Protein AF-A0A8J0SPL1-F1 (afdb_monomer_lite)

Radius of gyration: 32.94 Å; chains: 1; bounding box: 59×52×114 Å

Secondary structure (DSSP, 8-state):
------SHHHHHHHHHHHHHHHHHHHHHHHHHHHHHHHHHHHHHHHHHHHHHHHHH-S------------------PPPPS-------TT-S----HHHHHHHHHHHHHHHHHHHHHHHHHHHT-PPPSS--HHHHHHHHHHHHHHHHHHHHHHHHHHHHHHHHHHHHHHHHHHHHHHHT-

Structure (mmCIF, N/CA/C/O backbone):
data_AF-A0A8J0SPL1-F1
#
_entry.id   AF-A0A8J0SPL1-F1
#
loop_
_atom_site.group_PDB
_atom_site.id
_atom_site.type_symbol
_atom_site.label_atom_id
_atom_site.label_alt_id
_atom_site.label_comp_id
_atom_site.label_asym_id
_atom_site.label_entity_id
_atom_site.label_seq_id
_atom_site.pdbx_PDB_ins_code
_atom_site.Cartn_x
_atom_site.Cartn_y
_atom_site.Cartn_z
_atom_site.occupancy
_atom_site.B_iso_or_equiv
_atom_site.auth_seq_id
_atom_site.auth_comp_id
_atom_site.auth_asym_id
_atom_site.auth_atom_id
_atom_site.pdbx_PDB_model_num
ATOM 1 N N . MET A 1 1 ? -30.655 -8.736 72.414 1.00 38.50 1 MET A N 1
ATOM 2 C CA . MET A 1 1 ? -31.295 -9.222 71.174 1.00 38.50 1 MET A CA 1
ATOM 3 C C . MET A 1 1 ? -31.006 -8.243 70.052 1.00 38.50 1 MET A C 1
ATOM 5 O O . MET A 1 1 ? -31.153 -7.053 70.273 1.00 38.50 1 MET A O 1
ATOM 9 N N . LYS A 1 2 ? -30.655 -8.800 68.887 1.00 41.34 2 LYS A N 1
ATOM 10 C CA . LYS A 1 2 ? -30.654 -8.216 67.533 1.00 41.34 2 LYS A CA 1
ATOM 11 C C . LYS A 1 2 ? -29.649 -7.089 67.254 1.00 41.34 2 LYS A C 1
ATOM 13 O O . LYS A 1 2 ? -29.923 -5.905 67.381 1.00 41.34 2 LYS A O 1
ATOM 18 N N . SER A 1 3 ? -28.490 -7.555 66.795 1.00 43.12 3 SER A N 1
ATOM 19 C CA . SER A 1 3 ? -27.524 -6.827 65.980 1.00 43.12 3 SER A CA 1
ATOM 20 C C . SER A 1 3 ? -28.200 -6.244 64.731 1.00 43.12 3 SER A C 1
ATOM 22 O O . SER A 1 3 ? -28.782 -6.986 63.938 1.00 43.12 3 SER A O 1
ATOM 24 N N . VAL A 1 4 ? -28.142 -4.921 64.581 1.00 50.31 4 VAL A N 1
ATOM 25 C CA . VAL A 1 4 ? -28.503 -4.189 63.362 1.00 50.31 4 VAL A CA 1
ATOM 26 C C . VAL A 1 4 ? -27.219 -4.068 62.545 1.00 50.31 4 VAL A C 1
ATOM 28 O O . VAL A 1 4 ? -26.473 -3.106 62.692 1.00 50.31 4 VAL A O 1
ATOM 31 N N . ILE A 1 5 ? -26.909 -5.087 61.744 1.00 52.78 5 ILE A N 1
ATOM 32 C CA . ILE A 1 5 ? -25.797 -5.043 60.789 1.00 52.78 5 ILE A CA 1
ATOM 33 C C . ILE A 1 5 ? -26.371 -4.938 59.373 1.00 52.78 5 ILE A C 1
ATOM 35 O O . ILE A 1 5 ? -27.131 -5.795 58.931 1.00 52.78 5 ILE A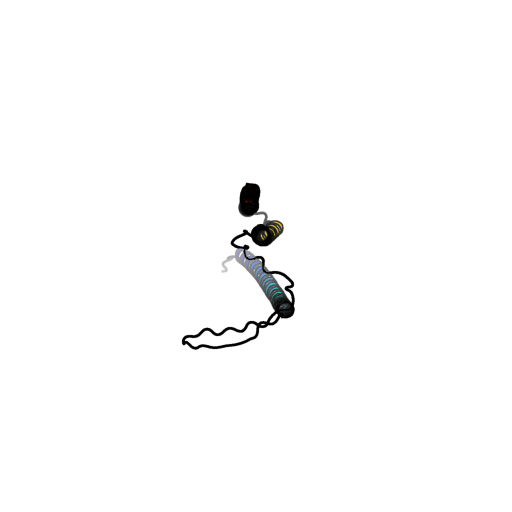 O 1
ATOM 39 N N . SER A 1 6 ? -25.952 -3.872 58.689 1.00 53.31 6 SER A N 1
ATOM 40 C CA . SER A 1 6 ? -25.764 -3.768 57.237 1.00 53.31 6 SER A CA 1
ATOM 41 C C . SER A 1 6 ? -26.957 -3.988 56.306 1.00 53.31 6 SER A C 1
ATOM 43 O O . SER A 1 6 ? -26.916 -4.835 55.416 1.00 53.31 6 SER A O 1
ATOM 45 N N . SER A 1 7 ? -27.972 -3.131 56.392 1.00 54.72 7 SER A N 1
ATOM 46 C CA . SER A 1 7 ? -28.906 -2.953 55.273 1.00 54.72 7 SER A CA 1
ATOM 47 C C . SER A 1 7 ? -28.309 -2.131 54.119 1.00 54.72 7 SER A C 1
ATOM 49 O O . SER A 1 7 ? -28.660 -2.393 52.975 1.00 54.72 7 SER A O 1
ATOM 51 N N . SER A 1 8 ? -27.377 -1.191 54.356 1.00 56.09 8 SER A N 1
ATOM 52 C CA . SER A 1 8 ? -26.855 -0.332 53.271 1.00 56.09 8 SER A CA 1
ATOM 53 C C . SER A 1 8 ? -25.846 -1.036 52.352 1.00 56.09 8 SER A C 1
ATOM 55 O O . SER A 1 8 ? -25.966 -0.934 51.136 1.00 56.09 8 SER A O 1
ATOM 57 N N . SER A 1 9 ? -24.914 -1.836 52.888 1.00 59.50 9 SER A N 1
ATOM 58 C CA . SER A 1 9 ? -23.904 -2.532 52.065 1.00 59.50 9 SER A CA 1
ATOM 59 C C . SER A 1 9 ? -24.492 -3.645 51.186 1.00 59.50 9 SER A C 1
ATOM 61 O O . SER A 1 9 ? -23.924 -3.995 50.152 1.00 59.50 9 SER A O 1
ATOM 63 N N . LEU A 1 10 ? -25.633 -4.216 51.590 1.00 60.03 10 LEU A N 1
ATOM 64 C CA . LEU A 1 10 ? -26.359 -5.226 50.818 1.00 60.03 10 LEU A CA 1
ATOM 65 C C . LEU A 1 10 ? -27.021 -4.609 49.573 1.00 60.03 10 LEU A C 1
ATOM 67 O O . LEU A 1 10 ? -27.044 -5.228 48.511 1.00 60.03 10 LEU A O 1
ATOM 71 N N . VAL A 1 11 ? -27.531 -3.380 49.693 1.00 62.50 11 VAL A N 1
ATOM 72 C CA . VAL A 1 11 ? -28.191 -2.653 48.597 1.00 62.50 11 VAL A CA 1
ATOM 73 C C . VAL A 1 11 ? -27.170 -2.195 47.553 1.00 62.50 11 VAL A C 1
ATOM 75 O O . VAL A 1 11 ? -27.406 -2.384 46.361 1.00 62.50 11 VAL A O 1
ATOM 78 N N . ASP A 1 12 ? -26.002 -1.710 47.981 1.00 68.81 12 ASP A N 1
ATOM 79 C CA . ASP A 1 12 ? -24.902 -1.361 47.068 1.00 68.81 12 ASP A CA 1
ATOM 80 C C . ASP A 1 12 ? -24.372 -2.586 46.308 1.00 68.81 12 ASP A C 1
ATOM 82 O O . ASP A 1 12 ? -24.121 -2.525 45.103 1.00 68.81 12 ASP A O 1
ATOM 86 N N . SER A 1 13 ? -24.288 -3.735 46.987 1.00 73.62 13 SER A N 1
ATOM 87 C CA . SER A 1 13 ? -23.905 -5.004 46.358 1.00 73.62 13 SER A CA 1
ATOM 88 C C . SER A 1 13 ? -24.931 -5.451 45.308 1.00 73.62 13 SER A C 1
ATOM 90 O O . SER A 1 13 ? -24.553 -5.858 44.212 1.00 73.62 13 SER A O 1
ATOM 92 N N . ASN A 1 14 ? -26.230 -5.325 45.596 1.00 78.25 14 ASN A N 1
ATOM 93 C CA . ASN A 1 14 ? -27.300 -5.667 44.651 1.00 78.25 14 ASN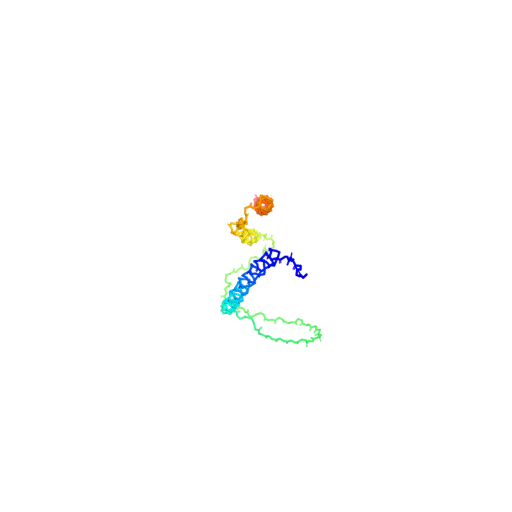 A CA 1
ATOM 94 C C . ASN A 1 14 ? -27.347 -4.737 43.429 1.00 78.25 14 ASN A C 1
ATOM 96 O O . ASN A 1 14 ? -27.611 -5.199 42.315 1.00 78.25 14 ASN A O 1
ATOM 100 N N . ASN A 1 15 ? -27.055 -3.447 43.610 1.00 82.31 15 ASN A N 1
ATOM 101 C CA . ASN A 1 15 ? -26.927 -2.502 42.500 1.00 82.31 15 ASN A CA 1
ATOM 102 C C . ASN A 1 15 ? -25.753 -2.873 41.589 1.00 82.31 15 ASN A C 1
ATOM 104 O O . ASN A 1 15 ? -25.918 -2.929 40.370 1.00 82.31 15 ASN A O 1
ATOM 108 N N . HIS A 1 16 ? -24.599 -3.209 42.169 1.00 88.19 16 HIS A N 1
ATOM 109 C CA . HIS A 1 16 ? -23.435 -3.637 41.397 1.00 88.19 16 HIS A CA 1
ATOM 110 C C . HIS A 1 16 ? -23.682 -4.954 40.644 1.00 88.19 16 HIS A C 1
ATOM 112 O O . HIS A 1 16 ? -23.329 -5.079 39.473 1.00 88.19 16 HIS A O 1
ATOM 118 N N . ILE A 1 17 ? -24.357 -5.920 41.274 1.00 89.19 17 ILE A N 1
ATOM 119 C CA . ILE A 1 17 ? -24.764 -7.177 40.627 1.00 89.19 17 ILE A CA 1
ATOM 120 C C . ILE A 1 17 ? -25.707 -6.906 39.447 1.00 89.19 17 ILE A C 1
ATOM 122 O O . ILE A 1 17 ? -25.528 -7.487 38.378 1.00 89.19 17 ILE A O 1
ATOM 126 N N . SER A 1 18 ? -26.676 -6.001 39.607 1.00 90.25 18 SER A N 1
ATOM 127 C CA . SER A 1 18 ? -27.611 -5.627 38.536 1.00 90.25 18 SER A CA 1
ATOM 128 C C . SER A 1 18 ? -26.893 -4.954 37.360 1.00 90.25 18 SER A C 1
ATOM 130 O O . SER A 1 18 ? -27.181 -5.248 36.199 1.00 90.25 18 SER A O 1
ATOM 132 N N . GLU A 1 19 ? -25.910 -4.098 37.648 1.00 91.62 19 GLU A N 1
ATOM 133 C CA . GLU A 1 19 ? -25.063 -3.461 36.637 1.00 91.62 19 GLU A CA 1
ATOM 134 C C . GLU A 1 19 ? -24.216 -4.490 35.870 1.00 91.62 19 GLU A C 1
ATOM 136 O O . GLU A 1 19 ? -24.134 -4.439 34.640 1.00 91.62 19 GLU A O 1
ATOM 141 N N . LEU A 1 20 ? -23.621 -5.459 36.575 1.00 93.94 20 LEU A N 1
ATOM 142 C CA . LEU A 1 20 ? -22.870 -6.556 35.962 1.00 93.94 20 LEU A CA 1
ATOM 143 C C . LEU A 1 20 ? -23.765 -7.434 35.082 1.00 93.94 20 LEU A C 1
ATOM 145 O O . LEU A 1 20 ? -23.366 -7.787 33.974 1.00 93.94 20 LEU A O 1
ATOM 149 N N . TYR A 1 21 ? -24.983 -7.737 35.532 1.00 95.00 21 TYR A N 1
ATOM 150 C CA . TYR A 1 21 ? -25.947 -8.524 34.761 1.00 95.00 21 TYR A CA 1
ATOM 151 C C . TYR A 1 21 ? -26.365 -7.802 33.473 1.00 95.00 21 TYR A C 1
ATOM 153 O O . TYR A 1 21 ? -26.410 -8.397 32.398 1.00 95.00 21 TYR A O 1
ATOM 161 N N . PHE A 1 22 ? -26.595 -6.490 33.555 1.00 92.88 22 PHE A N 1
ATOM 162 C CA . PHE A 1 22 ? -26.892 -5.662 32.388 1.00 92.88 22 PHE A CA 1
ATOM 163 C C . PHE A 1 22 ? -25.724 -5.612 31.390 1.00 92.88 22 PHE A C 1
ATOM 165 O O . PHE A 1 22 ? -25.936 -5.724 30.180 1.00 92.88 22 PHE A O 1
ATOM 172 N N . LYS A 1 23 ? -24.484 -5.481 31.880 1.00 95.19 23 LYS A N 1
ATOM 173 C CA . LYS A 1 23 ? -23.275 -5.524 31.039 1.00 95.19 23 LYS A CA 1
ATOM 174 C C . LYS A 1 23 ? -23.100 -6.885 30.366 1.00 95.19 23 LYS A C 1
ATOM 176 O O . LYS A 1 23 ? -22.794 -6.923 29.177 1.00 95.19 23 LYS A O 1
ATOM 181 N N . LEU A 1 24 ? -23.338 -7.979 31.092 1.00 96.56 24 LEU A N 1
ATOM 182 C CA . LEU A 1 24 ? -23.286 -9.336 30.546 1.00 96.56 24 LEU A CA 1
ATOM 183 C C . LEU A 1 24 ? -24.300 -9.517 29.409 1.00 96.56 24 LEU A C 1
ATOM 185 O O . LEU A 1 24 ? -23.918 -9.938 28.322 1.00 96.56 24 LEU A O 1
ATOM 189 N N . MET A 1 25 ? -25.551 -9.098 29.621 1.00 96.56 25 MET A N 1
ATOM 190 C CA . MET A 1 25 ? -26.604 -9.149 28.599 1.00 96.56 25 MET A CA 1
ATOM 191 C C . MET A 1 25 ? -26.231 -8.382 27.323 1.00 96.56 25 MET A C 1
ATOM 193 O O . MET A 1 25 ? -26.431 -8.879 26.214 1.00 96.56 25 MET A O 1
ATOM 197 N N . LYS A 1 26 ? -25.659 -7.177 27.455 1.00 95.75 26 LYS A N 1
ATOM 198 C CA . LYS A 1 26 ? -25.173 -6.411 26.296 1.00 95.75 26 LYS A CA 1
ATOM 199 C C . LYS A 1 26 ? -24.049 -7.135 25.557 1.00 95.75 26 LYS A C 1
ATOM 201 O O . LYS A 1 26 ? -24.058 -7.178 24.329 1.00 95.75 26 LYS A O 1
ATOM 206 N N . LEU A 1 27 ? -23.103 -7.714 26.294 1.00 96.88 27 LEU A N 1
ATOM 207 C CA . LEU A 1 27 ? -21.961 -8.419 25.719 1.00 96.88 27 LEU A CA 1
ATOM 208 C C . LEU A 1 27 ? -22.388 -9.695 24.976 1.00 96.88 27 LEU A C 1
ATOM 210 O O . LEU A 1 27 ? -21.847 -10.002 23.913 1.00 96.88 27 LEU A O 1
ATOM 214 N N . GLU A 1 28 ? -23.386 -10.415 25.488 1.00 94.25 28 GLU A N 1
ATOM 215 C CA . GLU A 1 28 ? -23.994 -11.560 24.801 1.00 94.25 28 GLU A CA 1
ATOM 216 C C . GLU A 1 28 ? -24.674 -11.137 23.493 1.00 94.25 28 GLU A C 1
ATOM 218 O O . GLU A 1 28 ? -24.462 -11.770 22.455 1.00 94.25 28 GLU A O 1
ATOM 223 N N . GLN A 1 29 ? -25.421 -10.029 23.511 1.00 97.12 29 GLN A N 1
ATOM 224 C CA . GLN A 1 29 ? -26.058 -9.476 22.315 1.00 97.12 29 GLN A CA 1
ATOM 225 C C . GLN A 1 29 ? -25.027 -9.057 21.256 1.00 97.12 29 GLN A C 1
ATOM 227 O O . GLN A 1 29 ? -25.170 -9.400 20.081 1.00 97.12 29 GLN A O 1
ATOM 232 N N . GLU A 1 30 ? -23.973 -8.345 21.657 1.00 94.50 30 GLU A N 1
ATOM 233 C CA . GLU A 1 30 ? -22.901 -7.922 20.754 1.00 94.50 30 GLU A CA 1
ATOM 234 C C . GLU A 1 30 ? -22.135 -9.126 20.190 1.00 94.50 30 GLU A C 1
ATOM 236 O O . GLU A 1 30 ? -21.860 -9.196 18.991 1.00 94.50 30 GLU A O 1
ATOM 241 N N . THR A 1 31 ? -21.867 -10.133 21.025 1.00 95.00 31 THR A N 1
ATOM 242 C CA . THR A 1 31 ? -21.242 -11.390 20.594 1.00 95.00 31 THR A CA 1
ATOM 243 C C . THR A 1 31 ? -22.095 -12.104 19.549 1.00 95.00 31 THR A C 1
ATOM 245 O O . THR A 1 31 ? -21.558 -12.637 18.575 1.00 95.00 31 THR A O 1
ATOM 248 N N . GLN A 1 32 ? -23.418 -12.118 19.723 1.00 96.56 32 GLN A N 1
ATOM 249 C CA . GLN A 1 32 ? -24.330 -12.715 18.753 1.00 96.56 32 GLN A CA 1
ATOM 250 C C . GLN A 1 32 ? -24.331 -11.936 17.432 1.00 96.56 32 GLN A C 1
ATOM 252 O O . GLN A 1 32 ? -24.155 -12.536 16.372 1.00 96.56 32 GLN A O 1
ATOM 257 N N . LEU A 1 33 ? -24.401 -10.604 17.489 1.00 96.38 33 LEU A N 1
ATOM 258 C CA . LEU A 1 33 ? -24.310 -9.753 16.302 1.00 96.38 33 LEU A CA 1
ATOM 259 C C . LEU A 1 33 ? -22.995 -9.978 15.537 1.00 96.38 33 LEU A C 1
ATOM 261 O O . LEU A 1 33 ? -22.996 -10.112 14.313 1.00 96.38 33 LEU A O 1
ATOM 265 N N . LEU A 1 34 ? -21.867 -10.085 16.246 1.00 98.06 34 LEU A N 1
ATOM 266 C CA . LEU A 1 34 ? -20.568 -10.378 15.640 1.00 98.06 34 LEU A CA 1
ATOM 267 C C . LEU A 1 34 ? -20.528 -11.756 14.974 1.00 98.06 34 LEU A C 1
ATOM 269 O O . LEU A 1 34 ? -19.891 -11.904 13.928 1.00 98.06 34 LEU A O 1
ATOM 273 N N . ARG A 1 35 ? -21.195 -12.770 15.542 1.00 97.69 35 ARG A N 1
ATOM 274 C CA . ARG A 1 35 ? -21.331 -14.091 14.903 1.00 97.69 35 ARG A CA 1
ATOM 275 C C . ARG A 1 35 ? -22.126 -13.995 13.603 1.00 97.69 35 ARG A C 1
ATOM 277 O O . ARG A 1 35 ? -21.717 -14.605 12.615 1.00 97.69 35 ARG A O 1
ATOM 284 N N . ASP A 1 36 ? -23.200 -13.213 13.589 1.00 96.56 36 ASP A N 1
ATOM 285 C CA . ASP A 1 36 ? -24.062 -13.042 12.417 1.00 96.56 36 ASP A CA 1
ATOM 286 C C . ASP A 1 36 ? -23.353 -12.266 11.300 1.00 96.56 36 ASP A C 1
ATOM 288 O O . ASP A 1 36 ? -23.337 -12.709 10.151 1.00 96.56 36 ASP A O 1
ATOM 292 N N . ILE A 1 37 ? -22.643 -11.186 11.642 1.00 95.38 37 ILE A N 1
ATOM 293 C CA . ILE A 1 37 ? -21.801 -10.447 10.691 1.00 95.38 37 ILE A CA 1
ATOM 294 C C . ILE A 1 37 ? -20.703 -11.355 10.123 1.00 95.38 37 ILE A C 1
ATOM 296 O O . ILE A 1 37 ? -20.498 -11.401 8.911 1.00 95.38 37 ILE A O 1
ATOM 300 N N . ASN A 1 38 ? -20.005 -12.121 10.968 1.00 96.19 38 ASN A N 1
ATOM 301 C CA . ASN A 1 38 ? -18.968 -13.043 10.496 1.00 96.19 38 ASN A CA 1
ATOM 302 C C . ASN A 1 38 ? -19.525 -14.147 9.589 1.00 96.19 38 ASN A C 1
ATOM 304 O O . ASN A 1 38 ? -18.830 -14.587 8.672 1.00 96.19 38 ASN A O 1
ATOM 308 N N . ARG A 1 39 ? -20.758 -14.606 9.826 1.00 97.69 39 ARG A N 1
ATOM 309 C CA . ARG A 1 39 ? -21.445 -15.556 8.945 1.00 97.69 39 ARG A CA 1
ATOM 310 C C . ARG A 1 39 ? -21.697 -14.935 7.572 1.00 97.69 39 ARG A C 1
ATOM 312 O O . ARG A 1 39 ? -21.250 -15.509 6.582 1.00 97.69 39 ARG A O 1
ATOM 319 N N . ALA A 1 40 ? -22.301 -13.748 7.525 1.00 94.69 40 ALA A N 1
ATOM 320 C CA . ALA A 1 40 ? -22.563 -13.030 6.276 1.00 94.69 40 ALA A CA 1
ATOM 321 C C . ALA A 1 40 ? -21.268 -12.758 5.488 1.00 94.69 40 ALA A C 1
ATOM 323 O O . ALA A 1 40 ? -21.192 -13.018 4.289 1.00 94.69 40 ALA A O 1
ATOM 324 N N . LEU A 1 41 ? -20.196 -12.339 6.171 1.00 95.44 41 LEU A N 1
ATOM 325 C CA . LEU A 1 41 ? -18.889 -12.136 5.539 1.00 95.44 41 LEU A CA 1
ATOM 326 C C . LEU A 1 41 ? -18.293 -13.435 4.987 1.00 95.44 41 LEU A C 1
ATOM 328 O O . LEU A 1 41 ? -17.616 -13.413 3.961 1.00 95.44 41 LEU A O 1
ATOM 332 N N . ARG A 1 42 ? -18.494 -14.580 5.647 1.00 97.00 42 ARG A N 1
ATOM 333 C CA . ARG A 1 42 ? -18.044 -15.879 5.119 1.00 97.00 42 ARG A CA 1
ATOM 334 C C . ARG A 1 42 ? -18.815 -16.263 3.860 1.00 97.00 42 ARG A C 1
ATOM 336 O O . ARG A 1 42 ? -18.193 -16.755 2.923 1.00 97.00 42 ARG A O 1
ATOM 343 N N . GLU A 1 43 ? -20.120 -16.019 3.828 1.00 96.69 43 GLU A N 1
ATOM 344 C CA . GLU A 1 43 ? -20.966 -16.248 2.651 1.00 96.69 43 GLU A CA 1
ATOM 345 C C . GLU A 1 43 ? -20.526 -15.371 1.472 1.00 96.69 43 GLU A C 1
ATOM 347 O O . GLU A 1 43 ? -20.283 -15.886 0.379 1.00 96.69 43 GLU A O 1
ATOM 352 N N . GLU A 1 44 ? -20.301 -14.075 1.705 1.00 93.50 44 GLU A N 1
ATOM 353 C CA . GLU A 1 44 ? -19.781 -13.157 0.688 1.00 93.50 44 GLU A CA 1
ATOM 354 C C . GLU A 1 44 ? -18.383 -13.576 0.210 1.00 93.50 44 GLU A C 1
ATOM 356 O O . GLU A 1 44 ? -18.123 -13.628 -0.991 1.00 93.50 44 GLU A O 1
ATOM 361 N N . ASN A 1 45 ? -17.484 -13.962 1.121 1.00 93.19 45 ASN A N 1
ATOM 362 C CA . ASN A 1 45 ? -16.155 -14.456 0.751 1.00 93.19 45 ASN A CA 1
ATOM 363 C C . ASN A 1 45 ? -16.220 -15.722 -0.114 1.00 93.19 45 ASN A C 1
ATOM 365 O O . ASN A 1 45 ? -15.410 -15.878 -1.029 1.00 93.19 45 ASN A O 1
ATOM 369 N N . ILE A 1 46 ? -17.160 -16.632 0.154 1.00 95.19 46 ILE A N 1
ATOM 370 C CA . ILE A 1 46 ? -17.391 -17.808 -0.694 1.00 95.19 46 ILE A CA 1
ATOM 371 C C . ILE A 1 46 ? -17.867 -17.358 -2.078 1.00 95.19 46 ILE A C 1
ATOM 373 O O . ILE A 1 46 ? -17.259 -17.743 -3.077 1.00 95.19 46 ILE A O 1
ATOM 377 N N . PHE A 1 47 ? -18.873 -16.484 -2.137 1.00 93.00 47 PHE A N 1
ATOM 378 C CA . PHE A 1 47 ? -19.415 -15.956 -3.389 1.00 93.00 47 PHE A CA 1
ATOM 379 C C . PHE A 1 47 ? -18.354 -15.241 -4.243 1.00 93.00 47 PHE A C 1
ATOM 381 O O . PHE A 1 47 ? -18.247 -15.477 -5.451 1.00 93.00 47 PHE A O 1
ATOM 388 N N . LEU A 1 48 ? -17.529 -14.397 -3.623 1.00 92.75 48 LEU A N 1
ATOM 389 C CA . LEU A 1 48 ? -16.433 -13.694 -4.285 1.00 92.75 48 LEU A CA 1
ATOM 390 C C . LEU A 1 48 ? -15.355 -14.666 -4.765 1.00 92.75 48 LEU A C 1
ATOM 392 O O . LEU A 1 48 ? -14.892 -14.547 -5.898 1.00 92.75 48 LEU A O 1
ATOM 396 N N . LYS A 1 49 ? -14.982 -15.661 -3.950 1.00 93.56 49 LYS A N 1
ATOM 397 C CA . LYS A 1 49 ? -14.018 -16.699 -4.344 1.00 93.56 49 LYS A CA 1
ATOM 398 C C . LYS A 1 49 ? -14.513 -17.491 -5.555 1.00 93.56 49 LYS A C 1
ATOM 400 O O . LYS A 1 49 ? -13.727 -17.768 -6.458 1.00 93.56 49 LYS A O 1
ATOM 405 N N . ASP A 1 50 ? -15.798 -17.823 -5.601 1.00 92.12 50 ASP A N 1
ATOM 406 C CA . ASP A 1 50 ? -16.396 -18.534 -6.731 1.00 92.12 50 ASP A CA 1
ATOM 407 C C . ASP A 1 50 ? -16.507 -17.645 -7.975 1.00 92.12 50 ASP A C 1
ATOM 409 O O . ASP A 1 50 ? -16.253 -18.106 -9.087 1.00 92.12 50 ASP A O 1
ATOM 413 N N . SER A 1 51 ? -16.800 -16.355 -7.802 1.00 88.12 51 SER A N 1
ATOM 414 C CA . SER A 1 51 ? -16.786 -15.369 -8.891 1.00 88.12 51 SER A CA 1
ATOM 415 C C . SER A 1 51 ? -15.382 -15.187 -9.475 1.00 88.12 51 SER A C 1
ATOM 417 O O . SER A 1 51 ? -15.218 -15.143 -10.693 1.00 88.12 51 SER A O 1
ATOM 419 N N . LEU A 1 52 ? -14.354 -15.162 -8.621 1.00 84.62 52 LEU A N 1
ATOM 420 C CA . LEU A 1 52 ? -12.958 -15.082 -9.045 1.00 84.62 52 LEU A CA 1
ATOM 421 C C . LEU A 1 52 ? -12.516 -16.335 -9.801 1.00 84.62 52 LEU A C 1
ATOM 423 O O . LEU A 1 52 ? -11.878 -16.199 -10.842 1.00 84.62 52 LEU A O 1
ATOM 427 N N . LYS A 1 53 ? -12.898 -17.534 -9.338 1.00 86.00 53 LYS A N 1
ATOM 428 C CA . LYS A 1 53 ? -12.661 -18.788 -10.076 1.00 86.00 53 LYS A CA 1
ATOM 429 C C . LYS A 1 53 ? -13.300 -18.750 -11.464 1.00 86.00 53 LYS A C 1
ATOM 431 O O . LYS A 1 53 ? -12.603 -18.970 -12.443 1.00 86.00 53 LYS A O 1
ATOM 436 N N . LYS A 1 54 ? -14.574 -18.349 -11.556 1.00 77.88 54 LYS A N 1
ATOM 437 C CA . LYS A 1 54 ? -15.289 -18.196 -12.838 1.00 77.88 54 LYS A CA 1
ATOM 438 C C . LYS A 1 54 ? -14.631 -17.173 -13.771 1.00 77.88 54 LYS A C 1
ATOM 440 O O . LYS A 1 54 ? -14.655 -17.349 -14.982 1.00 77.88 54 LYS A O 1
ATOM 445 N N . SER A 1 55 ? -14.036 -16.108 -13.228 1.00 61.62 55 SER A N 1
ATOM 446 C CA . SER A 1 55 ? -13.276 -15.122 -14.015 1.00 61.62 55 SER A CA 1
ATOM 447 C C . SER A 1 55 ? -11.833 -15.549 -14.337 1.00 61.62 55 SER A C 1
ATOM 449 O O . SER A 1 55 ? -11.180 -14.922 -15.170 1.00 61.62 55 SER A O 1
ATOM 451 N N . GLY A 1 56 ? -11.332 -16.592 -13.668 1.00 54.12 56 GLY A N 1
ATOM 452 C CA . GLY A 1 56 ? -9.986 -17.145 -13.813 1.00 54.12 56 GLY A CA 1
ATOM 453 C C . GLY A 1 56 ? -9.879 -18.290 -14.823 1.00 54.12 56 GLY A C 1
ATOM 454 O O . GLY A 1 56 ? -8.762 -18.678 -15.157 1.00 54.12 56 GLY A O 1
ATOM 455 N N . ASP A 1 57 ? -11.000 -18.787 -15.353 1.00 46.91 57 ASP A N 1
ATOM 456 C CA . ASP A 1 57 ? -11.040 -19.856 -16.355 1.00 46.91 57 ASP A CA 1
ATOM 457 C C . ASP A 1 57 ? -10.659 -19.340 -17.760 1.00 46.91 57 ASP A C 1
ATOM 459 O O . ASP A 1 57 ? -11.461 -19.252 -18.690 1.00 46.91 57 ASP A O 1
ATOM 463 N N . LYS A 1 58 ? -9.370 -19.023 -17.928 1.00 47.53 58 LYS A N 1
ATOM 464 C CA . LYS A 1 58 ? -8.617 -19.410 -19.129 1.00 47.53 58 LYS A CA 1
ATOM 465 C C . LYS A 1 58 ? -7.860 -20.694 -18.768 1.00 47.53 58 LYS A C 1
ATOM 467 O O . LYS A 1 58 ? -7.233 -20.732 -17.712 1.00 47.53 58 LYS A O 1
ATOM 472 N N . PRO A 1 59 ? -7.911 -21.746 -19.597 1.00 38.19 59 PRO A N 1
ATOM 473 C CA . PRO A 1 59 ? -7.574 -23.088 -19.157 1.00 38.19 59 PRO A CA 1
ATOM 474 C C . PRO A 1 59 ? -6.063 -23.237 -18.959 1.00 38.19 59 PRO A C 1
ATOM 476 O O . PRO A 1 59 ? -5.282 -23.059 -19.891 1.00 38.19 59 PRO A O 1
ATOM 479 N N . ALA A 1 60 ? -5.668 -23.637 -17.757 1.00 36.97 60 ALA A N 1
ATOM 480 C CA . ALA A 1 60 ? -4.522 -24.506 -17.544 1.00 36.97 60 ALA A CA 1
ATOM 481 C C . ALA A 1 60 ? -5.003 -25.636 -16.622 1.00 36.97 60 ALA A C 1
ATOM 483 O O . ALA A 1 60 ? -5.540 -25.395 -15.544 1.00 36.97 60 ALA A O 1
ATOM 484 N N . SER A 1 61 ? -4.911 -26.849 -17.152 1.00 37.62 61 SER A N 1
ATOM 485 C CA . SER A 1 61 ? -5.505 -28.113 -16.715 1.00 37.62 61 SER A CA 1
ATOM 486 C C . SER A 1 61 ? -5.094 -28.588 -15.317 1.00 37.62 61 SER A C 1
ATOM 488 O O . SER A 1 61 ? -4.066 -28.183 -14.778 1.00 37.62 61 SER A O 1
ATOM 490 N N . SER A 1 62 ? -5.912 -29.488 -14.761 1.00 39.72 62 SER A N 1
ATOM 491 C CA . SER A 1 62 ? -5.821 -30.012 -13.401 1.00 39.72 62 SER A CA 1
ATOM 492 C C . SER A 1 62 ? -4.841 -31.183 -13.203 1.00 39.72 62 SER A C 1
ATOM 494 O O . SER A 1 62 ? -4.458 -31.874 -14.141 1.00 39.72 62 SER A O 1
ATOM 496 N N . ASP A 1 63 ? -4.529 -31.373 -11.914 1.00 34.78 63 ASP A N 1
ATOM 497 C CA . ASP A 1 63 ? -4.278 -32.615 -11.162 1.00 34.78 63 ASP A CA 1
ATOM 498 C C . ASP A 1 63 ? -2.964 -33.437 -11.268 1.00 34.78 63 ASP A C 1
ATOM 500 O O . ASP A 1 63 ? -2.699 -34.146 -12.227 1.00 34.78 63 ASP A O 1
ATOM 504 N N . LYS A 1 64 ? -2.293 -33.471 -10.096 1.00 40.31 64 LYS A N 1
ATOM 505 C CA . LYS A 1 64 ? -1.779 -34.627 -9.310 1.00 40.31 64 LYS A CA 1
ATOM 506 C C . LYS A 1 64 ? -0.490 -35.395 -9.701 1.00 40.31 64 LYS A C 1
ATOM 508 O O . LYS A 1 64 ? -0.402 -36.047 -10.727 1.00 40.31 64 LYS A O 1
ATOM 513 N N . SER A 1 65 ? 0.361 -35.507 -8.665 1.00 32.84 65 SER A N 1
ATOM 514 C CA . SER A 1 65 ? 1.144 -36.682 -8.208 1.00 32.84 65 SER A CA 1
ATOM 515 C C . SER A 1 65 ? 2.510 -37.029 -8.838 1.00 32.84 65 SER A C 1
ATOM 517 O O . SER A 1 65 ? 2.601 -37.604 -9.911 1.00 32.84 65 SER A O 1
ATOM 519 N N . GLU A 1 66 ? 3.563 -36.764 -8.052 1.00 39.09 66 GLU A N 1
ATOM 520 C CA . GLU A 1 66 ? 4.715 -37.626 -7.703 1.00 39.09 66 GLU A CA 1
ATOM 521 C C . GLU A 1 66 ? 5.206 -38.707 -8.704 1.00 39.09 66 GLU A C 1
ATOM 523 O O . GLU A 1 66 ? 4.606 -39.775 -8.815 1.00 39.09 66 GLU A O 1
ATOM 528 N N . ARG A 1 67 ? 6.381 -38.487 -9.329 1.00 32.72 67 ARG A N 1
ATOM 529 C CA . ARG A 1 67 ? 7.612 -39.313 -9.199 1.00 32.72 67 ARG A CA 1
ATOM 530 C C . ARG A 1 67 ? 8.771 -38.816 -10.086 1.00 32.72 67 ARG A C 1
ATOM 532 O O . ARG A 1 67 ? 8.579 -38.224 -11.139 1.00 32.72 67 ARG A O 1
ATOM 539 N N . VAL A 1 68 ? 9.976 -39.073 -9.582 1.00 40.03 68 VAL A N 1
ATOM 540 C CA . VAL A 1 68 ? 11.320 -38.800 -10.119 1.00 40.03 68 VAL A CA 1
ATOM 541 C C . VAL A 1 68 ? 11.642 -39.694 -11.331 1.00 40.03 68 VAL A C 1
ATOM 543 O O . VAL A 1 68 ? 11.397 -40.894 -11.243 1.00 40.03 68 VAL A O 1
ATOM 546 N N . LEU A 1 69 ? 12.221 -39.126 -12.403 1.00 35.94 69 LEU A N 1
ATOM 547 C CA . LEU A 1 69 ? 13.462 -39.543 -13.105 1.00 35.94 69 LEU A CA 1
ATOM 548 C C . LEU A 1 69 ? 13.562 -38.935 -14.526 1.00 35.94 69 LEU A C 1
ATOM 550 O O . LEU A 1 69 ? 12.646 -39.056 -15.329 1.00 35.94 69 LEU A O 1
ATOM 554 N N . ASP A 1 70 ? 14.718 -38.313 -14.767 1.00 30.97 70 ASP A N 1
ATOM 555 C CA . ASP A 1 70 ? 15.566 -38.288 -15.970 1.00 30.97 70 ASP A CA 1
ATOM 556 C C . ASP A 1 70 ? 15.069 -37.968 -17.400 1.00 30.97 70 ASP A C 1
ATOM 558 O O . ASP A 1 70 ? 14.178 -38.588 -17.966 1.00 30.97 70 ASP A O 1
ATOM 562 N N . GLN A 1 71 ? 15.883 -37.094 -18.014 1.00 37.88 71 GLN A N 1
ATOM 563 C CA . GLN A 1 71 ? 16.413 -37.153 -19.383 1.00 37.88 71 GLN A CA 1
ATOM 564 C C . GLN A 1 71 ? 15.461 -36.991 -20.588 1.00 37.88 71 GLN A C 1
ATOM 566 O O . GLN A 1 71 ? 14.679 -37.870 -20.930 1.00 37.88 71 GLN A O 1
ATOM 571 N N . GLY A 1 72 ? 15.726 -35.945 -21.385 1.00 30.44 72 GLY A N 1
ATOM 572 C CA . GLY A 1 72 ? 15.606 -36.028 -22.848 1.00 30.44 72 GLY A CA 1
ATOM 573 C C . GLY A 1 72 ? 14.781 -34.934 -23.521 1.00 30.44 72 GLY A C 1
ATOM 574 O O . GLY A 1 72 ? 13.558 -34.918 -23.458 1.00 30.44 72 GLY A O 1
ATOM 575 N N . CYS A 1 73 ? 15.470 -34.050 -24.242 1.00 39.44 73 CYS A N 1
ATOM 576 C CA . CYS A 1 73 ? 14.897 -33.136 -25.224 1.00 39.44 73 CYS A CA 1
ATOM 577 C C . CYS A 1 73 ? 14.022 -33.868 -26.257 1.00 39.44 73 CYS A C 1
ATOM 579 O O . CYS A 1 73 ? 14.472 -34.849 -26.843 1.00 39.44 73 CYS A O 1
ATOM 581 N N . SER A 1 74 ? 12.871 -33.299 -26.619 1.00 31.84 74 SER A N 1
ATOM 582 C CA . SER A 1 74 ? 12.424 -33.316 -28.016 1.00 31.84 74 SER A CA 1
ATOM 583 C C . SER A 1 74 ? 11.429 -32.192 -28.284 1.00 31.84 74 SER A C 1
ATOM 585 O O . SER A 1 74 ? 10.492 -31.951 -27.527 1.00 31.84 74 SER A O 1
ATOM 587 N N . ALA A 1 75 ? 11.703 -31.472 -29.361 1.00 44.00 75 ALA A N 1
ATOM 588 C CA . ALA A 1 75 ? 10.960 -30.336 -29.858 1.00 44.00 75 ALA A CA 1
ATOM 589 C C . ALA A 1 75 ? 9.617 -30.758 -30.465 1.00 44.00 75 ALA A C 1
ATOM 591 O O . ALA A 1 75 ? 9.561 -31.739 -31.200 1.00 44.00 75 ALA A O 1
ATOM 592 N N . THR A 1 76 ? 8.568 -29.959 -30.249 1.00 34.12 76 THR A N 1
ATOM 593 C CA . THR A 1 76 ? 7.594 -29.556 -31.287 1.00 34.12 76 THR A CA 1
ATOM 594 C C . THR A 1 76 ? 6.607 -28.540 -30.698 1.00 34.12 76 THR A C 1
ATOM 596 O O . THR A 1 76 ? 5.595 -28.889 -30.100 1.00 34.12 76 THR A O 1
ATOM 599 N N . CYS A 1 77 ? 6.907 -27.248 -30.856 1.00 35.41 77 CYS A N 1
ATOM 600 C CA . CYS A 1 77 ? 5.915 -26.189 -30.670 1.00 35.41 77 CYS A CA 1
ATOM 601 C C . CYS A 1 77 ? 5.040 -26.102 -31.926 1.00 35.41 77 CYS A C 1
ATOM 603 O O . CYS A 1 77 ? 5.553 -25.971 -33.037 1.00 35.41 77 CYS A O 1
ATOM 605 N N . ILE A 1 78 ? 3.724 -26.140 -31.730 1.00 39.22 78 ILE A N 1
ATOM 606 C CA . ILE A 1 78 ? 2.713 -25.823 -32.745 1.00 39.22 78 ILE A CA 1
ATOM 607 C C . ILE A 1 78 ? 2.852 -24.337 -33.149 1.00 39.22 78 ILE A C 1
ATOM 609 O O . ILE A 1 78 ? 3.009 -23.498 -32.257 1.00 39.22 78 ILE A O 1
ATOM 613 N N . PRO A 1 79 ? 2.792 -23.959 -34.444 1.00 40.47 79 PRO A N 1
ATOM 614 C CA . PRO A 1 79 ? 2.917 -22.560 -34.850 1.00 40.47 79 PRO A CA 1
ATOM 615 C C . PRO A 1 79 ? 1.618 -21.775 -34.614 1.00 40.47 79 PRO A C 1
ATOM 617 O O . PRO A 1 79 ? 0.556 -22.148 -35.111 1.00 40.47 79 PRO A O 1
ATOM 620 N N . CYS A 1 80 ? 1.716 -20.637 -33.922 1.00 35.12 80 CYS A N 1
ATOM 621 C CA . CYS A 1 80 ? 0.692 -19.590 -33.938 1.00 35.12 80 CYS A CA 1
ATOM 622 C C . CYS A 1 80 ? 0.789 -18.794 -35.258 1.00 35.12 80 CYS A C 1
ATOM 624 O O . CYS A 1 80 ? 1.869 -18.283 -35.566 1.00 35.12 80 CYS A O 1
ATOM 626 N N . PRO A 1 81 ? -0.300 -18.617 -36.028 1.00 41.75 81 PRO A N 1
ATOM 627 C CA . PRO A 1 81 ? -0.259 -17.926 -37.311 1.00 41.75 81 PRO A CA 1
ATOM 628 C C . PRO A 1 81 ? -0.442 -16.414 -37.125 1.00 41.75 81 PRO A C 1
ATOM 630 O O . PRO A 1 81 ? -1.481 -15.868 -37.459 1.00 41.75 81 PRO A O 1
ATOM 633 N N . PHE A 1 82 ? 0.561 -15.728 -36.577 1.00 37.00 82 PHE A N 1
ATOM 634 C CA . PHE A 1 82 ? 0.676 -14.265 -36.666 1.00 37.00 82 PHE A CA 1
ATOM 635 C C . PHE A 1 82 ? 2.155 -13.859 -36.647 1.00 37.00 82 PHE A C 1
ATOM 637 O O . PHE A 1 82 ? 2.654 -13.303 -35.675 1.00 37.00 82 PHE A O 1
ATOM 644 N N . ALA A 1 83 ? 2.874 -14.176 -37.724 1.00 41.47 83 ALA A N 1
ATOM 645 C CA . ALA A 1 83 ? 4.176 -13.580 -38.021 1.00 41.47 83 ALA A CA 1
ATOM 646 C C . ALA A 1 83 ? 4.483 -13.684 -39.527 1.00 41.47 83 ALA A C 1
ATOM 648 O O . ALA A 1 83 ? 5.199 -14.571 -39.977 1.00 41.47 83 ALA A O 1
ATOM 649 N N . SER A 1 84 ? 3.921 -12.767 -40.314 1.00 43.66 84 SER A N 1
ATOM 650 C CA . SER A 1 84 ? 4.644 -12.194 -41.462 1.00 43.66 84 SER A CA 1
ATOM 651 C C . SER A 1 84 ? 5.426 -11.003 -40.893 1.00 43.66 84 SER A C 1
ATOM 653 O O . SER A 1 84 ? 4.858 -10.264 -40.098 1.00 43.66 84 SER A O 1
ATOM 655 N N . GLN A 1 85 ? 6.701 -10.741 -41.158 1.00 39.53 85 GLN A N 1
ATOM 656 C CA . GLN A 1 85 ? 7.589 -11.121 -42.248 1.00 39.53 85 GLN A CA 1
ATOM 657 C C . GLN A 1 85 ? 9.037 -10.835 -41.789 1.00 39.53 85 GLN A C 1
ATOM 659 O O . GLN A 1 85 ? 9.271 -9.963 -40.957 1.00 39.53 85 GLN A O 1
ATOM 664 N N . GLU A 1 86 ? 9.981 -11.544 -42.404 1.00 34.53 86 GLU A N 1
ATOM 665 C CA . GLU A 1 86 ? 11.367 -11.122 -42.665 1.00 34.53 86 GLU A CA 1
ATOM 666 C C . GLU A 1 86 ? 12.359 -10.952 -41.501 1.00 34.53 86 GLU A C 1
ATOM 668 O O . GLU A 1 86 ? 12.670 -9.885 -40.978 1.00 34.53 86 GLU A O 1
ATOM 673 N N . GLN A 1 87 ? 12.977 -12.097 -41.225 1.00 44.12 87 GLN A N 1
ATOM 674 C CA . GLN A 1 87 ? 14.402 -12.345 -41.015 1.00 44.12 87 GLN A CA 1
ATOM 675 C C . GLN A 1 87 ? 15.387 -11.249 -41.506 1.00 44.12 87 GLN A C 1
ATOM 677 O O . GLN A 1 87 ? 16.124 -11.433 -42.472 1.00 44.12 87 GLN A O 1
ATOM 682 N N . GLY A 1 88 ? 15.519 -10.163 -40.747 1.00 35.78 88 GLY A N 1
ATOM 683 C CA . GLY A 1 88 ? 16.734 -9.350 -40.680 1.00 35.78 88 GLY A CA 1
ATOM 684 C C . GLY A 1 88 ? 17.589 -9.791 -39.491 1.00 35.78 88 GLY A C 1
ATOM 685 O O . GLY A 1 88 ? 17.366 -9.358 -38.360 1.00 35.78 88 GLY A O 1
ATOM 686 N N . ARG A 1 89 ? 18.563 -10.679 -39.721 1.00 43.50 89 ARG A N 1
ATOM 687 C CA . ARG A 1 89 ? 19.549 -11.110 -38.715 1.00 43.50 89 ARG A CA 1
ATOM 688 C C . ARG A 1 89 ? 20.448 -9.948 -38.269 1.00 43.50 89 ARG A C 1
ATOM 690 O O . ARG A 1 89 ? 21.564 -9.862 -38.747 1.00 43.50 89 ARG A O 1
ATOM 697 N N . LEU A 1 90 ? 19.992 -9.102 -37.342 1.00 42.78 90 LEU A N 1
ATOM 698 C CA . LEU A 1 90 ? 20.832 -8.209 -36.516 1.00 42.78 90 LEU A CA 1
ATOM 699 C C . LEU A 1 90 ? 20.183 -7.844 -35.158 1.00 42.78 90 LEU A C 1
ATOM 701 O O . LEU A 1 90 ? 20.651 -6.939 -34.475 1.00 42.78 90 LEU A O 1
ATOM 705 N N . SER A 1 91 ? 19.116 -8.522 -34.714 1.00 47.81 91 SER A N 1
ATOM 706 C CA . SER A 1 91 ? 18.432 -8.172 -33.451 1.00 47.81 91 SER A CA 1
ATOM 707 C C . SER A 1 91 ? 19.083 -8.819 -32.221 1.00 47.81 91 SER A C 1
ATOM 709 O O . SER A 1 91 ? 18.449 -9.505 -31.422 1.00 47.81 91 SER A O 1
ATOM 711 N N . GLY A 1 92 ? 20.391 -8.625 -32.076 1.00 47.59 92 GLY A N 1
ATOM 712 C CA . GLY A 1 92 ? 21.041 -8.771 -30.786 1.00 47.59 92 GLY A CA 1
ATOM 713 C C . GLY A 1 92 ? 20.729 -7.531 -29.954 1.00 47.59 92 GLY A C 1
ATOM 714 O O . GLY A 1 92 ? 21.202 -6.445 -30.266 1.00 47.59 92 GLY A O 1
ATOM 715 N N . MET A 1 93 ? 19.990 -7.698 -28.855 1.00 48.28 93 MET A N 1
ATOM 716 C CA . MET A 1 93 ? 20.194 -6.864 -27.664 1.00 48.28 93 MET A CA 1
ATOM 717 C C . MET A 1 93 ? 19.659 -5.418 -27.696 1.00 48.28 93 MET A C 1
ATOM 719 O O . MET A 1 93 ? 20.292 -4.532 -27.126 1.00 48.28 93 MET A O 1
ATOM 723 N N . ARG A 1 94 ? 18.473 -5.139 -28.264 1.00 55.16 94 ARG A N 1
ATOM 724 C CA . ARG A 1 94 ? 17.787 -3.869 -27.942 1.00 55.16 94 ARG A CA 1
ATOM 725 C C . ARG A 1 94 ? 17.061 -4.020 -26.597 1.00 55.16 94 ARG A C 1
ATOM 727 O O . ARG A 1 94 ? 16.147 -4.841 -26.515 1.00 55.16 94 ARG A O 1
ATOM 734 N N . PRO A 1 95 ? 17.410 -3.254 -25.545 1.00 59.19 95 PRO A N 1
ATOM 735 C CA . PRO A 1 95 ? 16.585 -3.194 -24.346 1.00 59.19 95 PRO A CA 1
ATOM 736 C C . PRO A 1 95 ? 15.203 -2.691 -24.765 1.00 59.19 95 PRO A C 1
ATOM 738 O O . PRO A 1 95 ? 15.087 -1.605 -25.336 1.00 59.19 95 PRO A O 1
ATOM 741 N N . SER A 1 96 ? 14.153 -3.480 -24.536 1.00 83.06 96 SER A N 1
ATOM 742 C CA . SER A 1 96 ? 12.790 -2.994 -24.741 1.00 83.06 96 SER A CA 1
ATOM 743 C C . SER A 1 96 ? 12.469 -2.021 -23.607 1.00 83.06 96 SER A C 1
ATOM 745 O O . SER A 1 96 ? 11.989 -2.418 -22.548 1.00 83.06 96 SER A O 1
ATOM 747 N N . TYR A 1 97 ? 12.800 -0.740 -23.806 1.00 89.19 97 TYR A N 1
ATOM 748 C CA . TYR A 1 97 ? 12.525 0.328 -22.836 1.00 89.19 97 TYR A CA 1
ATOM 749 C C . TYR A 1 97 ? 11.049 0.375 -22.454 1.00 89.19 97 TYR A C 1
ATOM 751 O O . TYR A 1 97 ? 10.727 0.676 -21.310 1.00 89.19 97 TYR A O 1
ATOM 759 N N . ASP A 1 98 ? 10.168 0.039 -23.396 1.00 91.62 98 ASP A N 1
ATOM 760 C CA . ASP A 1 98 ? 8.730 -0.037 -23.169 1.00 91.62 98 ASP A CA 1
ATOM 761 C C . ASP A 1 98 ? 8.384 -1.180 -22.210 1.00 91.62 98 ASP A C 1
ATOM 763 O O . ASP A 1 98 ? 7.557 -1.001 -21.318 1.00 91.62 98 ASP A O 1
ATOM 767 N N . ALA A 1 99 ? 9.062 -2.331 -22.312 1.00 93.06 99 ALA A N 1
ATOM 768 C CA . ALA A 1 99 ? 8.892 -3.422 -21.356 1.00 93.06 99 ALA A CA 1
ATOM 769 C C . ALA A 1 99 ? 9.394 -3.040 -19.955 1.00 93.06 99 ALA A C 1
ATOM 771 O O . ALA A 1 99 ? 8.740 -3.360 -18.964 1.00 93.06 99 ALA A O 1
ATOM 772 N N . ASP A 1 100 ? 10.527 -2.343 -19.850 1.00 94.25 100 ASP A N 1
ATOM 773 C CA . ASP A 1 100 ? 11.053 -1.887 -18.558 1.00 94.25 100 ASP A CA 1
ATOM 774 C C . ASP A 1 100 ? 10.178 -0.789 -17.937 1.00 94.25 100 ASP A C 1
ATOM 776 O O . ASP A 1 100 ? 9.908 -0.815 -16.735 1.00 94.25 100 ASP A O 1
ATOM 780 N N . PHE A 1 101 ? 9.644 0.118 -18.755 1.00 95.75 101 PHE A N 1
ATOM 781 C CA . PHE A 1 101 ? 8.678 1.124 -18.321 1.00 95.75 101 PHE A CA 1
ATOM 782 C C . PHE A 1 101 ? 7.360 0.490 -17.865 1.00 95.75 101 PHE A C 1
ATOM 784 O O . PHE A 1 101 ? 6.857 0.822 -16.792 1.00 95.75 101 PHE A O 1
ATOM 791 N N . ALA A 1 102 ? 6.835 -0.483 -18.615 1.00 97.00 102 ALA A N 1
ATOM 792 C CA . ALA A 1 102 ? 5.642 -1.230 -18.229 1.00 97.00 102 ALA A CA 1
ATOM 793 C C . ALA A 1 102 ? 5.840 -1.987 -16.904 1.00 97.00 102 ALA A C 1
ATOM 795 O O . ALA A 1 102 ? 4.940 -1.998 -16.063 1.00 97.00 102 ALA A O 1
ATOM 796 N N . LYS A 1 103 ? 7.022 -2.579 -16.673 1.00 96.44 103 LYS A N 1
ATOM 797 C CA . LYS A 1 103 ? 7.367 -3.209 -15.386 1.00 96.44 103 LYS A CA 1
ATOM 798 C C . LYS A 1 103 ? 7.389 -2.189 -14.246 1.00 96.44 103 LYS A C 1
ATOM 800 O O . LYS A 1 103 ? 6.777 -2.450 -13.211 1.00 96.44 103 LYS A O 1
ATOM 805 N N . ALA A 1 104 ? 8.044 -1.040 -14.433 1.00 97.94 104 ALA A N 1
ATOM 806 C CA . ALA A 1 104 ? 8.108 0.020 -13.425 1.00 97.94 104 ALA A CA 1
ATOM 807 C C . ALA A 1 104 ? 6.706 0.539 -13.063 1.00 97.94 104 ALA A C 1
ATOM 809 O O . ALA A 1 104 ? 6.354 0.620 -11.885 1.00 97.94 104 ALA A O 1
ATOM 810 N N . LEU A 1 105 ? 5.859 0.786 -14.070 1.00 98.25 105 LEU A N 1
ATOM 811 C CA . LEU A 1 105 ? 4.462 1.169 -13.862 1.00 98.25 105 LEU A CA 1
ATOM 812 C C . LEU A 1 105 ? 3.663 0.087 -13.138 1.00 98.25 105 LEU A C 1
ATOM 814 O O . LEU A 1 105 ? 2.939 0.397 -12.197 1.00 98.25 105 LEU A O 1
ATOM 818 N N . LYS A 1 106 ? 3.798 -1.185 -13.527 1.00 97.94 106 LYS A N 1
ATOM 819 C CA . LYS A 1 106 ? 3.098 -2.291 -12.861 1.00 97.94 106 LYS A CA 1
ATOM 820 C C . LYS A 1 106 ? 3.429 -2.340 -11.369 1.00 97.94 106 LYS A C 1
ATOM 822 O O . LYS A 1 106 ? 2.517 -2.417 -10.547 1.00 97.94 106 LYS A O 1
ATOM 827 N N . VAL A 1 107 ? 4.713 -2.256 -11.019 1.00 97.56 107 VAL A N 1
ATOM 828 C CA . VAL A 1 107 ? 5.169 -2.242 -9.619 1.00 97.56 107 VAL A CA 1
ATOM 829 C C . VAL A 1 107 ? 4.633 -1.015 -8.879 1.00 97.56 107 VAL A C 1
ATOM 831 O O . VAL A 1 107 ? 4.179 -1.139 -7.738 1.00 97.56 107 VAL A O 1
ATOM 834 N N . PHE A 1 108 ? 4.633 0.155 -9.523 1.00 98.19 108 PHE A N 1
ATOM 835 C CA . PHE A 1 108 ? 4.069 1.376 -8.952 1.00 98.19 108 PHE A CA 1
ATOM 836 C C . PHE A 1 108 ? 2.572 1.229 -8.661 1.00 98.19 108 PHE A C 1
ATOM 838 O O . PHE A 1 108 ? 2.140 1.504 -7.546 1.00 98.19 108 PHE A O 1
ATOM 845 N N . TYR A 1 109 ? 1.777 0.731 -9.612 1.00 98.19 109 TYR A N 1
ATOM 846 C CA . TYR A 1 109 ? 0.334 0.556 -9.422 1.00 98.19 109 TYR A CA 1
ATOM 847 C C . TYR A 1 109 ? -0.007 -0.487 -8.358 1.00 98.19 109 TYR A C 1
ATOM 849 O O . TYR A 1 109 ? -0.934 -0.283 -7.572 1.00 98.19 109 TYR A O 1
ATOM 857 N N . GLN A 1 110 ? 0.749 -1.584 -8.292 1.00 96.88 110 GLN A N 1
ATOM 858 C CA . GLN A 1 11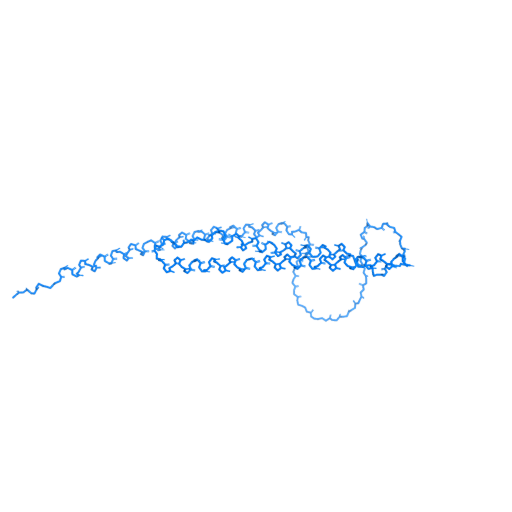0 ? 0.618 -2.559 -7.208 1.00 96.88 110 GLN A CA 1
ATOM 859 C C . GLN A 1 110 ? 0.896 -1.908 -5.848 1.00 96.88 110 GLN A C 1
ATOM 861 O O . GLN A 1 110 ? 0.083 -2.021 -4.933 1.00 96.88 110 GLN A O 1
ATOM 866 N N . SER A 1 111 ? 1.991 -1.152 -5.737 1.00 96.00 111 SER A N 1
ATOM 867 C CA . SER A 1 111 ? 2.339 -0.430 -4.506 1.00 96.00 111 SER A CA 1
ATOM 868 C C . SER A 1 111 ? 1.271 0.604 -4.139 1.00 96.00 111 SER A C 1
ATOM 870 O O . SER A 1 111 ? 0.834 0.661 -2.991 1.00 96.00 111 SER A O 1
ATOM 872 N N . MET A 1 112 ? 0.772 1.367 -5.116 1.00 96.75 112 MET A N 1
ATOM 873 C CA . MET A 1 112 ? -0.288 2.352 -4.895 1.00 96.75 112 MET A CA 1
ATOM 874 C C . MET A 1 112 ? -1.627 1.726 -4.511 1.00 96.75 112 MET A C 1
ATOM 876 O O . MET A 1 112 ? -2.380 2.337 -3.757 1.00 96.75 112 MET A O 1
ATOM 880 N N . SER A 1 113 ? -1.915 0.503 -4.956 1.00 95.31 113 SER A N 1
ATOM 881 C CA . SER A 1 113 ? -3.101 -0.239 -4.515 1.00 95.31 113 SER A CA 1
ATOM 882 C C . SER A 1 113 ? -3.025 -0.565 -3.018 1.00 95.31 113 SER A C 1
ATOM 884 O O . SER A 1 113 ? -3.994 -0.344 -2.289 1.00 95.31 113 SER A O 1
ATOM 886 N N . THR A 1 114 ? -1.854 -0.994 -2.534 1.00 93.75 114 THR A N 1
ATOM 887 C CA . THR A 1 114 ? -1.599 -1.235 -1.102 1.00 93.75 114 THR A CA 1
ATOM 888 C C . THR A 1 114 ? -1.658 0.056 -0.285 1.00 93.75 114 THR A C 1
ATOM 890 O O . THR A 1 114 ? -2.347 0.119 0.732 1.00 93.75 114 THR A O 1
ATOM 893 N N . ILE A 1 115 ? -0.997 1.113 -0.761 1.00 95.69 115 ILE A N 1
ATOM 894 C CA . ILE A 1 115 ? -1.010 2.451 -0.153 1.00 95.69 115 ILE A CA 1
ATOM 895 C C . ILE A 1 115 ? -2.456 2.953 -0.043 1.00 95.69 115 ILE A C 1
ATOM 897 O O . ILE A 1 115 ? -2.902 3.332 1.037 1.00 95.69 115 ILE A O 1
ATOM 901 N N . ARG A 1 116 ? -3.259 2.849 -1.107 1.00 94.56 116 ARG A N 1
ATOM 902 C CA . ARG A 1 116 ? -4.688 3.192 -1.072 1.00 94.56 116 ARG A CA 1
ATOM 903 C C . ARG A 1 116 ? -5.452 2.400 -0.004 1.00 94.56 116 ARG A C 1
ATOM 905 O O . ARG A 1 116 ? -6.281 2.985 0.689 1.00 94.56 116 ARG A O 1
ATOM 912 N N . ALA A 1 117 ? -5.188 1.105 0.161 1.00 92.19 117 ALA A N 1
ATOM 913 C CA . ALA A 1 117 ? -5.819 0.312 1.217 1.00 92.19 117 ALA A CA 1
ATOM 914 C C . ALA A 1 117 ? -5.434 0.808 2.626 1.00 92.19 117 ALA A C 1
ATOM 916 O O . ALA A 1 117 ? -6.292 0.889 3.508 1.00 92.19 117 ALA A O 1
ATOM 917 N N . HIS A 1 118 ? -4.173 1.197 2.838 1.00 91.06 118 HIS A N 1
ATOM 918 C CA . HIS A 1 118 ? -3.716 1.801 4.096 1.00 91.06 118 HIS A CA 1
ATOM 919 C C . HIS A 1 118 ? -4.385 3.156 4.356 1.00 91.06 118 HIS A C 1
ATOM 921 O O . HIS A 1 118 ? -4.871 3.397 5.460 1.00 91.06 118 HIS A O 1
ATOM 927 N N . PHE A 1 119 ? -4.503 3.996 3.327 1.00 92.94 119 PHE A N 1
ATOM 928 C CA . PHE A 1 119 ? -5.212 5.272 3.408 1.00 92.94 119 PHE A CA 1
ATOM 929 C C . PHE A 1 119 ? -6.686 5.100 3.786 1.00 92.94 119 PHE A C 1
ATOM 931 O O . PHE A 1 119 ? -7.209 5.825 4.630 1.00 92.94 119 PHE A O 1
ATOM 938 N N . LEU A 1 120 ? -7.371 4.118 3.194 1.00 92.25 120 LEU A N 1
ATOM 939 C CA . LEU A 1 120 ? -8.754 3.828 3.563 1.00 92.25 120 LEU A CA 1
ATOM 940 C C . LEU A 1 120 ? -8.849 3.389 5.025 1.00 92.25 120 LEU A C 1
ATOM 942 O O . LEU A 1 120 ? -9.754 3.830 5.723 1.00 92.25 120 LEU A O 1
ATOM 946 N N . ARG A 1 121 ? -7.910 2.582 5.523 1.00 89.62 121 ARG A N 1
ATOM 947 C CA . ARG A 1 121 ? -7.886 2.186 6.937 1.00 89.62 121 ARG A CA 1
ATOM 948 C C . ARG A 1 121 ? -7.716 3.390 7.867 1.00 89.62 121 ARG A C 1
ATOM 950 O O . ARG A 1 121 ? -8.459 3.508 8.833 1.00 89.62 121 ARG A O 1
ATOM 957 N N . LEU A 1 122 ? -6.804 4.301 7.524 1.00 89.94 122 LEU A N 1
ATOM 958 C CA . LEU A 1 122 ? -6.602 5.579 8.215 1.00 89.94 122 LEU A CA 1
ATOM 959 C C . LEU A 1 122 ? -7.882 6.422 8.258 1.00 89.94 122 LEU A C 1
ATOM 961 O O . LEU A 1 122 ? -8.272 6.903 9.319 1.00 89.94 122 LEU A O 1
ATOM 965 N N . LYS A 1 123 ? -8.563 6.554 7.112 1.00 89.19 123 LYS A N 1
ATOM 966 C CA . LYS A 1 123 ? -9.802 7.333 6.983 1.00 89.19 123 LYS A CA 1
ATOM 967 C C . LYS A 1 123 ? -10.925 6.809 7.884 1.00 89.19 123 LYS A C 1
ATOM 969 O O . LYS A 1 123 ? -11.720 7.600 8.379 1.00 89.19 123 LYS A O 1
ATOM 974 N N . HIS A 1 124 ? -11.015 5.494 8.072 1.00 86.94 124 HIS A N 1
ATOM 975 C CA . HIS A 1 124 ? -12.070 4.872 8.879 1.00 86.94 124 HIS A CA 1
ATOM 976 C C . HIS A 1 124 ? -11.681 4.673 10.352 1.00 86.94 124 HIS A C 1
ATOM 978 O O . HIS A 1 124 ? -12.476 4.123 11.112 1.00 86.94 124 HIS A O 1
ATOM 984 N N . TYR A 1 125 ? -10.489 5.100 10.775 1.00 86.62 125 TYR A N 1
ATOM 985 C CA . TYR A 1 125 ? -10.044 4.944 12.157 1.00 86.62 125 TYR A CA 1
ATOM 986 C C . TYR A 1 125 ? -10.689 6.013 13.052 1.00 86.62 125 TYR A C 1
ATOM 988 O O . TYR A 1 125 ? -10.371 7.202 12.961 1.00 86.62 125 TYR A O 1
ATOM 996 N N . LYS A 1 126 ? -11.635 5.573 13.891 1.00 85.56 126 LYS A N 1
ATOM 997 C CA . LYS A 1 126 ? -12.486 6.431 14.725 1.00 85.56 126 LYS A CA 1
ATOM 998 C C . LYS A 1 126 ? -11.938 6.591 16.146 1.00 85.56 126 LYS A C 1
ATOM 1000 O O . LYS A 1 126 ? -11.389 5.623 16.676 1.00 85.56 126 LYS A O 1
ATOM 1005 N N . PRO A 1 127 ? -12.095 7.780 16.756 1.00 82.38 127 PRO A N 1
ATOM 1006 C CA . PRO A 1 127 ? -11.732 7.995 18.152 1.00 82.38 127 PRO A CA 1
ATOM 1007 C C . PRO A 1 127 ? -12.557 7.099 19.092 1.00 82.38 127 PRO A C 1
ATOM 1009 O O . PRO A 1 127 ? -13.676 6.727 18.731 1.00 82.38 127 PRO A O 1
ATOM 1012 N N . PRO A 1 128 ? -12.017 6.754 20.278 1.00 78.94 128 PRO A N 1
ATOM 1013 C CA . PRO A 1 128 ? -12.769 6.065 21.324 1.00 78.94 128 PRO A CA 1
ATOM 1014 C C . PRO A 1 128 ? -14.023 6.858 21.715 1.00 78.94 128 PRO A C 1
ATOM 1016 O O . PRO A 1 128 ? -13.988 8.087 21.735 1.00 78.94 128 PRO A O 1
ATOM 1019 N N . GLU A 1 129 ? -15.112 6.158 22.037 1.00 76.44 129 GLU A N 1
ATOM 1020 C CA . GLU A 1 129 ? -16.384 6.775 22.458 1.00 76.44 129 GLU A CA 1
ATOM 1021 C C . GLU A 1 129 ? -16.336 7.299 23.904 1.00 76.44 129 GLU A C 1
ATOM 1023 O O . GLU A 1 129 ? -17.145 8.133 24.298 1.00 76.44 129 GLU A O 1
ATOM 1028 N N . GLU A 1 130 ? -15.370 6.836 24.696 1.00 76.12 130 GLU A N 1
ATOM 1029 C CA . GLU A 1 130 ? -15.182 7.233 26.089 1.00 76.12 130 GLU A CA 1
ATOM 1030 C C . GLU A 1 130 ? -14.403 8.552 26.193 1.00 76.12 130 GLU A C 1
ATOM 1032 O O . GLU A 1 130 ? -13.319 8.700 25.621 1.00 76.12 130 GLU A O 1
ATOM 1037 N N . GLU A 1 131 ? -14.889 9.485 27.015 1.00 73.44 131 GLU A N 1
ATOM 1038 C CA . GLU A 1 131 ? -14.256 10.785 27.305 1.00 73.44 131 GLU A CA 1
ATOM 1039 C C . GLU A 1 131 ? -13.023 10.662 28.230 1.00 73.44 131 GLU A C 1
ATOM 1041 O O . GLU A 1 131 ? -12.795 11.458 29.140 1.00 73.44 131 GLU A O 1
ATOM 1046 N N . ASN A 1 132 ? -12.192 9.641 28.023 1.00 85.81 132 ASN A N 1
ATOM 1047 C CA . ASN A 1 132 ? -10.935 9.477 28.738 1.00 85.81 132 ASN A CA 1
ATOM 1048 C C . ASN A 1 132 ? -9.805 10.181 27.970 1.00 85.81 132 ASN A C 1
ATOM 1050 O O . ASN A 1 132 ? -9.357 9.719 26.919 1.00 85.81 132 ASN A O 1
ATOM 1054 N N . ILE A 1 133 ? -9.297 11.282 28.532 1.00 86.81 133 ILE A N 1
ATOM 1055 C CA . ILE A 1 133 ? -8.221 12.099 27.942 1.00 86.81 133 ILE A CA 1
ATOM 1056 C C . ILE A 1 133 ? -6.982 11.255 27.590 1.00 86.81 133 ILE A C 1
ATOM 1058 O O . ILE A 1 133 ? -6.362 11.475 26.548 1.00 86.81 133 ILE A O 1
ATOM 1062 N N . ASN A 1 134 ? -6.631 10.259 28.411 1.00 88.06 134 ASN A N 1
ATOM 1063 C CA . ASN A 1 134 ? -5.479 9.394 28.144 1.00 88.06 134 ASN A CA 1
ATOM 1064 C C . ASN A 1 134 ? -5.716 8.487 26.926 1.00 88.06 134 ASN A C 1
ATOM 1066 O O . ASN A 1 134 ? -4.807 8.298 26.117 1.00 88.06 134 ASN A O 1
ATOM 1070 N N . MET A 1 135 ? -6.939 7.975 26.757 1.00 85.81 135 MET A N 1
ATOM 1071 C CA . MET A 1 135 ? -7.328 7.168 25.593 1.00 85.81 135 MET A CA 1
ATOM 1072 C C . MET A 1 135 ? -7.324 8.005 24.312 1.00 85.81 135 MET A C 1
ATOM 1074 O O . MET A 1 135 ? -6.823 7.559 23.279 1.00 85.81 135 MET A O 1
ATOM 1078 N N . LEU A 1 136 ? -7.801 9.251 24.387 1.00 86.94 136 LEU A N 1
ATOM 1079 C CA . LEU A 1 136 ? -7.761 10.190 23.267 1.00 86.94 136 LEU A CA 1
ATOM 1080 C C . LEU A 1 136 ? -6.321 10.553 22.867 1.00 86.94 136 LEU A C 1
ATOM 1082 O O . LEU A 1 136 ?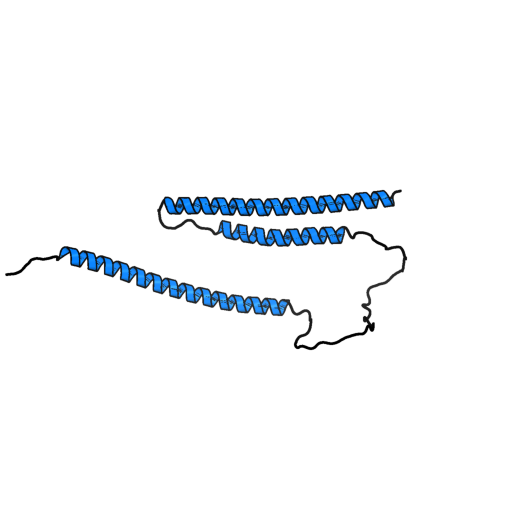 -6.010 10.659 21.675 1.00 86.94 136 LEU A O 1
ATOM 1086 N N . ARG A 1 137 ? -5.420 10.704 23.848 1.00 89.88 137 ARG A N 1
ATOM 1087 C CA . ARG A 1 137 ? -3.995 10.950 23.593 1.00 89.88 137 ARG A CA 1
ATOM 1088 C C . ARG A 1 137 ? -3.354 9.774 22.859 1.00 89.88 137 ARG A C 1
ATOM 1090 O O . ARG A 1 137 ? -2.772 9.982 21.797 1.00 89.88 137 ARG A O 1
ATOM 1097 N N . LEU A 1 138 ? -3.540 8.548 23.359 1.00 90.12 138 LEU A N 1
ATOM 1098 C CA . LEU A 1 138 ? -3.056 7.331 22.696 1.00 90.12 138 LEU A CA 1
ATOM 1099 C C . LEU A 1 138 ? -3.621 7.190 21.278 1.00 90.12 138 LEU A C 1
ATOM 1101 O O . LEU A 1 138 ? -2.892 6.843 20.349 1.00 90.12 138 LEU A O 1
ATOM 1105 N N . PHE A 1 139 ? -4.910 7.478 21.093 1.00 90.56 139 PHE A N 1
ATOM 1106 C CA . PHE A 1 139 ? -5.543 7.473 19.777 1.00 90.56 139 PHE A CA 1
ATOM 1107 C C . PHE A 1 139 ? -4.863 8.454 18.814 1.00 90.56 139 PHE A C 1
ATOM 1109 O O . PHE A 1 139 ? -4.556 8.085 17.681 1.00 90.56 139 PHE A O 1
ATOM 1116 N N . THR A 1 140 ? -4.601 9.680 19.268 1.00 90.56 140 THR A N 1
ATOM 1117 C CA . THR A 1 140 ? -3.975 10.737 18.462 1.00 90.56 140 THR A CA 1
ATOM 1118 C C . THR A 1 140 ? -2.528 10.393 18.117 1.00 90.56 140 THR A C 1
ATOM 1120 O O . THR A 1 140 ? -2.122 10.520 16.962 1.00 90.56 140 THR A O 1
ATOM 1123 N N . GLU A 1 141 ? -1.761 9.892 19.090 1.00 93.81 141 GLU A N 1
ATOM 1124 C CA . GLU A 1 141 ? -0.401 9.384 18.882 1.00 93.81 141 GLU A CA 1
ATOM 1125 C C . GLU A 1 141 ? -0.399 8.248 17.848 1.00 93.81 141 GLU A C 1
ATOM 1127 O O . GLU A 1 141 ? 0.393 8.253 16.901 1.00 93.81 141 GLU A O 1
ATOM 1132 N N . LYS A 1 142 ? -1.346 7.308 17.963 1.00 91.69 142 LYS A N 1
ATOM 1133 C CA . LYS A 1 142 ? -1.479 6.188 17.030 1.00 91.69 142 LYS A CA 1
ATOM 1134 C C . LYS A 1 142 ? -1.878 6.641 15.627 1.00 91.69 142 LYS A C 1
ATOM 1136 O O . LYS A 1 142 ? -1.280 6.168 14.662 1.00 91.69 142 LYS A O 1
ATOM 1141 N N . GLN A 1 143 ? -2.848 7.548 15.503 1.00 91.50 143 GLN A N 1
ATOM 1142 C CA . GLN A 1 143 ? -3.232 8.155 14.224 1.00 91.50 143 GLN A CA 1
ATOM 1143 C C . GLN A 1 143 ? -2.035 8.836 13.565 1.00 91.50 143 GLN A C 1
ATOM 1145 O O . GLN A 1 143 ? -1.720 8.548 12.413 1.00 91.50 143 GLN A O 1
ATOM 1150 N N . SER A 1 144 ? -1.327 9.684 14.313 1.00 93.88 144 SER A N 1
ATOM 1151 C CA . SER A 1 144 ? -0.144 10.401 13.832 1.00 93.88 144 SER A CA 1
ATOM 1152 C C . SER A 1 144 ? 0.927 9.443 13.305 1.00 93.88 144 SER A C 1
ATOM 1154 O O . SER A 1 144 ? 1.435 9.622 12.195 1.00 93.88 144 SER A O 1
ATOM 1156 N N . GLN A 1 145 ? 1.206 8.363 14.042 1.00 94.00 145 GLN A N 1
ATOM 1157 C CA . GLN A 1 145 ? 2.161 7.350 13.601 1.00 94.00 145 GLN A CA 1
ATOM 1158 C C . GLN A 1 145 ? 1.710 6.654 12.310 1.00 94.00 145 GLN A C 1
ATOM 1160 O O . GLN A 1 145 ? 2.502 6.513 11.382 1.00 94.00 145 GLN A O 1
ATOM 1165 N N . MET A 1 146 ? 0.437 6.265 12.209 1.00 91.44 146 MET A N 1
ATOM 1166 C CA . MET A 1 146 ? -0.080 5.636 10.990 1.00 91.44 146 MET A CA 1
ATOM 1167 C C . MET A 1 146 ? -0.022 6.585 9.781 1.00 91.44 146 MET A C 1
ATOM 1169 O O . MET A 1 146 ? 0.295 6.140 8.677 1.00 91.44 146 MET A O 1
ATOM 1173 N N . PHE A 1 147 ? -0.284 7.885 9.970 1.00 94.19 147 PHE A N 1
ATOM 1174 C CA . PHE A 1 147 ? -0.120 8.894 8.918 1.00 94.19 147 PHE A CA 1
ATOM 1175 C C . PHE A 1 147 ? 1.335 9.018 8.472 1.00 94.19 147 PHE A C 1
ATOM 1177 O O . PHE A 1 147 ? 1.598 9.055 7.270 1.00 94.19 147 PHE A O 1
ATOM 1184 N N . LYS A 1 148 ? 2.276 9.039 9.420 1.00 95.81 148 LYS A N 1
ATOM 1185 C CA . LYS A 1 148 ? 3.713 9.083 9.134 1.00 95.81 148 LYS A CA 1
ATOM 1186 C C . LYS A 1 148 ? 4.158 7.876 8.307 1.00 95.81 148 LYS A C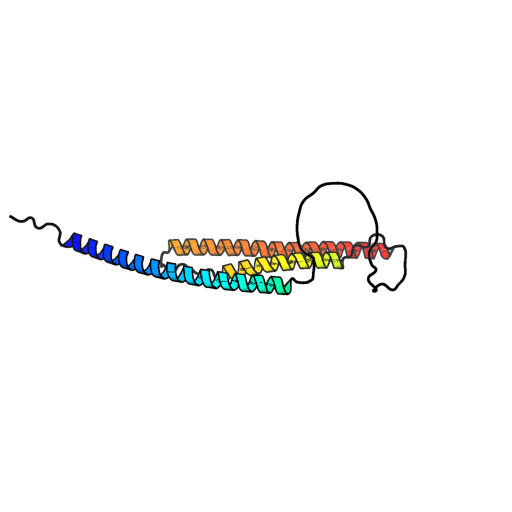 1
ATOM 1188 O O . LYS A 1 148 ? 4.807 8.052 7.278 1.00 95.81 148 LYS A O 1
ATOM 1193 N N . ASP A 1 149 ? 3.757 6.673 8.712 1.00 93.62 149 ASP A N 1
ATOM 1194 C CA . ASP A 1 149 ? 4.085 5.434 8.000 1.00 93.62 149 ASP A CA 1
ATOM 1195 C C . ASP A 1 149 ? 3.488 5.431 6.583 1.00 93.62 149 ASP A C 1
ATOM 1197 O O . ASP A 1 149 ? 4.151 5.050 5.615 1.00 93.62 149 ASP A O 1
ATOM 1201 N N . PHE A 1 150 ? 2.240 5.892 6.444 1.00 94.94 150 PHE A N 1
ATOM 1202 C CA . PHE A 1 150 ? 1.567 6.019 5.152 1.00 94.94 150 PHE A CA 1
ATOM 1203 C C . PHE A 1 150 ? 2.281 7.020 4.229 1.00 94.94 150 PHE A C 1
ATOM 1205 O O . PHE A 1 150 ? 2.541 6.700 3.066 1.00 94.94 150 PHE A O 1
ATOM 1212 N N . TRP A 1 151 ? 2.654 8.196 4.744 1.00 96.56 151 TRP A N 1
ATOM 1213 C CA . TRP A 1 151 ? 3.406 9.208 3.994 1.00 96.56 151 TRP A CA 1
ATOM 1214 C C . TRP A 1 151 ? 4.761 8.666 3.534 1.00 96.56 151 TRP A C 1
ATOM 1216 O O . TRP A 1 151 ? 5.107 8.812 2.365 1.00 96.56 151 TRP A O 1
ATOM 1226 N N . GLN A 1 152 ? 5.498 7.978 4.409 1.00 96.94 152 GLN A N 1
ATOM 1227 C CA . GLN A 1 152 ? 6.800 7.405 4.066 1.00 96.94 152 GLN A CA 1
ATOM 1228 C C . GLN A 1 152 ? 6.691 6.344 2.957 1.00 96.94 152 GLN A C 1
ATOM 1230 O O . GLN A 1 152 ? 7.520 6.304 2.045 1.00 96.94 152 GLN A O 1
ATOM 1235 N N . GLN A 1 153 ? 5.658 5.495 2.996 1.00 96.12 153 GLN A N 1
ATOM 1236 C CA . GLN A 1 153 ? 5.398 4.514 1.936 1.00 96.12 153 GLN A CA 1
ATOM 1237 C C . GLN A 1 153 ? 5.059 5.192 0.604 1.00 96.12 153 GLN A C 1
ATOM 1239 O O . GLN A 1 153 ? 5.571 4.787 -0.443 1.00 96.12 153 GLN A O 1
ATOM 1244 N N . LEU A 1 154 ? 4.227 6.236 0.640 1.00 96.94 154 LEU A N 1
ATOM 1245 C CA . LEU A 1 154 ? 3.865 7.026 -0.534 1.00 96.94 154 LEU A CA 1
ATOM 1246 C C . LEU A 1 154 ? 5.092 7.694 -1.163 1.00 96.94 154 LEU A C 1
ATOM 1248 O O . LEU A 1 154 ? 5.325 7.560 -2.366 1.00 96.94 154 LEU A O 1
ATOM 1252 N N . GLU A 1 155 ? 5.903 8.360 -0.348 1.00 98.06 155 GLU A N 1
ATOM 1253 C CA . GLU A 1 155 ? 7.119 9.034 -0.790 1.00 98.06 155 GLU A CA 1
ATOM 1254 C C . GLU A 1 155 ? 8.129 8.046 -1.383 1.00 98.06 155 GLU A C 1
ATOM 1256 O O . GLU A 1 155 ? 8.651 8.277 -2.477 1.00 98.06 155 GLU A O 1
ATOM 1261 N N . SER A 1 156 ? 8.348 6.906 -0.721 1.00 97.69 156 SER A N 1
ATOM 1262 C CA . SER A 1 156 ? 9.218 5.837 -1.222 1.00 97.69 156 SER A CA 1
ATOM 1263 C C . SER A 1 156 ? 8.753 5.309 -2.584 1.00 97.69 156 SER A C 1
ATOM 1265 O O . SER A 1 156 ? 9.557 5.179 -3.511 1.00 97.69 156 SER A O 1
ATOM 1267 N N . CYS A 1 157 ? 7.447 5.070 -2.740 1.00 97.50 157 CYS A N 1
ATOM 1268 C CA . CYS A 1 157 ? 6.841 4.594 -3.983 1.00 97.50 157 CYS A CA 1
ATOM 1269 C C . CYS A 1 157 ? 7.044 5.585 -5.143 1.00 97.50 157 CYS A C 1
ATOM 1271 O O . CYS A 1 157 ? 7.477 5.197 -6.233 1.00 97.50 157 CYS A O 1
ATOM 1273 N N . ILE A 1 158 ? 6.800 6.877 -4.898 1.00 98.06 158 ILE A N 1
ATOM 1274 C CA . ILE A 1 158 ? 6.993 7.946 -5.888 1.00 98.06 158 ILE A CA 1
ATOM 1275 C C . ILE A 1 158 ? 8.476 8.091 -6.246 1.00 98.06 158 ILE A C 1
ATOM 1277 O O . ILE A 1 158 ? 8.825 8.175 -7.426 1.00 98.06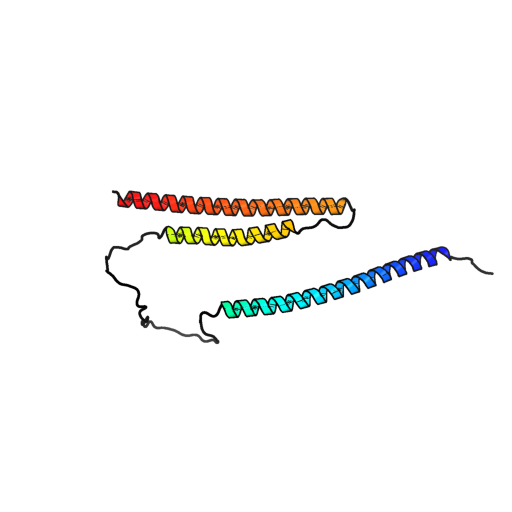 158 ILE A O 1
ATOM 1281 N N . CYS A 1 159 ? 9.363 8.088 -5.247 1.00 98.25 159 CYS A N 1
ATOM 1282 C CA . CYS A 1 159 ? 10.803 8.199 -5.468 1.00 98.25 159 CYS A CA 1
ATOM 1283 C C . CYS A 1 159 ? 11.341 7.030 -6.292 1.00 98.25 159 CYS A C 1
ATOM 1285 O O . CYS A 1 159 ? 12.144 7.245 -7.200 1.00 98.25 159 CYS A O 1
ATOM 1287 N N . LYS A 1 160 ? 10.868 5.810 -6.022 1.00 98.06 160 LYS A N 1
ATOM 1288 C CA . LYS A 1 160 ? 11.234 4.624 -6.793 1.00 98.06 160 LYS A CA 1
ATOM 1289 C C . LYS A 1 160 ? 10.816 4.756 -8.255 1.00 98.06 160 LYS A C 1
ATOM 1291 O O . LYS A 1 160 ? 11.673 4.627 -9.122 1.00 98.06 160 LYS A O 1
ATOM 1296 N N . LEU A 1 161 ? 9.555 5.107 -8.530 1.00 98.38 161 LEU A N 1
ATOM 1297 C CA . LEU A 1 161 ? 9.089 5.303 -9.908 1.00 98.38 161 LEU A CA 1
ATOM 1298 C C . LEU A 1 161 ? 9.901 6.389 -10.627 1.00 98.38 161 LEU A C 1
ATOM 1300 O O . LEU A 1 161 ? 10.323 6.196 -11.765 1.00 98.38 161 LEU A O 1
ATOM 1304 N N . LYS A 1 162 ? 10.159 7.520 -9.959 1.00 98.56 162 LYS A N 1
ATOM 1305 C CA . LYS A 1 162 ? 10.989 8.604 -10.504 1.00 98.56 162 LYS A CA 1
ATOM 1306 C C . LYS A 1 162 ? 12.382 8.099 -10.896 1.00 98.56 162 LYS A C 1
ATOM 1308 O O . LYS A 1 162 ? 12.858 8.411 -11.987 1.00 98.56 162 LYS A O 1
ATOM 1313 N N . ASN A 1 163 ? 13.022 7.321 -10.024 1.00 98.44 163 ASN A N 1
ATOM 1314 C CA . ASN A 1 163 ? 14.347 6.756 -10.272 1.00 98.44 163 ASN A CA 1
ATOM 1315 C C . ASN A 1 163 ? 14.324 5.736 -11.419 1.00 98.44 163 ASN A C 1
ATOM 1317 O O . ASN A 1 163 ? 15.170 5.815 -12.310 1.00 98.44 163 ASN A O 1
ATOM 1321 N N . ASP A 1 164 ? 13.337 4.838 -11.446 1.00 97.81 164 ASP A N 1
ATOM 1322 C CA . ASP A 1 164 ? 13.164 3.851 -12.518 1.00 97.81 164 ASP A CA 1
ATOM 1323 C C . ASP A 1 164 ? 13.014 4.548 -13.881 1.00 97.81 164 ASP A C 1
ATOM 1325 O O . ASP A 1 164 ? 13.717 4.223 -14.841 1.00 97.81 164 ASP A O 1
ATOM 1329 N N . VAL A 1 165 ? 12.171 5.585 -13.956 1.00 97.94 165 VAL A N 1
ATOM 1330 C CA . VAL A 1 165 ? 11.983 6.395 -15.170 1.00 97.94 165 VAL A CA 1
ATOM 1331 C C . VAL A 1 165 ? 13.270 7.119 -15.568 1.00 97.94 165 VAL A C 1
ATOM 1333 O O . VAL A 1 165 ? 13.626 7.114 -16.747 1.00 97.94 165 VAL A O 1
ATOM 1336 N N . ALA A 1 166 ? 14.004 7.705 -14.618 1.00 98.19 166 ALA A N 1
ATOM 1337 C CA . ALA A 1 166 ? 15.276 8.369 -14.904 1.00 98.19 166 ALA A CA 1
ATOM 1338 C C . ALA A 1 166 ? 16.305 7.399 -15.511 1.00 98.19 166 ALA A C 1
ATOM 1340 O O . ALA A 1 166 ? 16.960 7.732 -16.502 1.00 98.19 166 ALA A O 1
ATOM 1341 N N . VAL A 1 167 ? 16.405 6.180 -14.970 1.00 96.25 167 VAL A N 1
ATOM 1342 C CA . VAL A 1 167 ? 17.285 5.124 -15.494 1.00 96.25 167 VAL A CA 1
ATOM 1343 C C . VAL A 1 167 ? 16.862 4.701 -16.901 1.00 96.25 167 VAL A C 1
ATOM 1345 O O . VAL A 1 167 ? 17.712 4.609 -17.788 1.00 96.25 167 VAL A O 1
ATOM 1348 N N . ILE A 1 168 ? 15.565 4.485 -17.141 1.00 95.38 168 ILE A N 1
ATOM 1349 C CA . ILE A 1 168 ? 15.042 4.103 -18.463 1.00 95.38 168 ILE A CA 1
ATOM 1350 C C . ILE A 1 168 ? 15.327 5.198 -19.497 1.00 95.38 168 ILE A C 1
ATOM 1352 O O . ILE A 1 168 ? 15.829 4.910 -20.585 1.00 95.38 168 ILE A O 1
ATOM 1356 N N . VAL A 1 169 ? 15.061 6.462 -19.157 1.00 95.44 169 VAL A N 1
ATOM 1357 C CA . VAL A 1 169 ? 15.316 7.608 -20.041 1.00 95.44 169 VAL A CA 1
ATOM 1358 C C . VAL A 1 169 ? 16.806 7.748 -20.342 1.00 95.44 169 VAL A C 1
ATOM 1360 O O . VAL A 1 169 ? 17.164 7.981 -21.497 1.00 95.44 169 VAL A O 1
ATOM 1363 N N . LYS A 1 170 ? 17.679 7.572 -19.343 1.00 94.69 170 LYS A N 1
ATOM 1364 C CA . LYS A 1 170 ? 19.134 7.604 -19.532 1.00 94.69 170 LYS A CA 1
ATOM 1365 C C . LYS A 1 170 ? 19.587 6.524 -20.519 1.00 94.69 170 LYS A C 1
ATOM 1367 O O . LYS A 1 170 ? 20.185 6.862 -21.539 1.00 94.69 170 LYS A O 1
ATOM 1372 N N . LYS A 1 171 ? 19.194 5.264 -20.295 1.00 91.25 171 LYS A N 1
ATOM 1373 C CA . LYS A 1 171 ? 19.515 4.146 -21.201 1.00 91.25 171 LYS A CA 1
ATOM 1374 C C . LYS A 1 171 ? 18.974 4.375 -22.617 1.00 91.25 171 LYS A C 1
ATOM 1376 O O . LYS A 1 171 ? 19.663 4.102 -23.596 1.00 91.25 171 LYS A O 1
ATOM 1381 N N . LYS A 1 172 ? 17.751 4.907 -22.746 1.00 91.00 172 LYS A N 1
ATOM 1382 C CA . LYS A 1 172 ? 17.143 5.234 -24.048 1.00 91.00 172 LYS A CA 1
ATOM 1383 C C . LYS A 1 172 ? 17.958 6.287 -24.800 1.00 91.00 172 LYS A C 1
ATOM 1385 O O . LYS A 1 172 ? 18.173 6.143 -26.001 1.00 91.00 172 LYS A O 1
ATOM 1390 N N . ARG A 1 173 ? 18.425 7.334 -24.112 1.00 90.94 173 ARG A N 1
ATOM 1391 C CA . ARG A 1 173 ? 19.264 8.389 -24.708 1.00 90.94 173 ARG A CA 1
ATOM 1392 C C . ARG A 1 173 ? 20.621 7.856 -25.158 1.00 90.94 173 ARG A C 1
ATOM 1394 O O . ARG A 1 173 ? 21.032 8.161 -26.272 1.00 90.94 173 ARG A O 1
ATOM 1401 N N . GLU A 1 174 ? 21.281 7.052 -24.328 1.00 89.50 174 GLU A N 1
ATOM 1402 C CA . GLU A 1 174 ? 22.594 6.464 -24.628 1.00 89.50 174 GLU A CA 1
ATOM 1403 C C . GLU A 1 174 ? 22.542 5.588 -25.884 1.00 89.50 174 GLU A C 1
ATOM 1405 O O . GLU A 1 174 ? 23.338 5.767 -26.801 1.00 89.50 174 GLU A O 1
ATOM 1410 N N . THR A 1 175 ? 21.543 4.713 -25.998 1.00 85.25 175 THR A N 1
ATOM 1411 C CA . THR A 1 175 ? 21.395 3.864 -27.186 1.00 85.25 175 THR A CA 1
ATOM 1412 C C . THR A 1 175 ? 21.059 4.662 -28.442 1.00 85.25 175 THR A C 1
ATOM 1414 O O . THR A 1 175 ? 21.592 4.367 -29.506 1.00 85.25 175 THR A O 1
ATOM 1417 N N . LEU A 1 176 ? 20.228 5.705 -28.346 1.00 84.31 176 LEU A N 1
ATOM 1418 C CA . LEU A 1 176 ? 19.973 6.594 -29.485 1.00 84.31 176 LEU A CA 1
ATOM 1419 C C . LEU A 1 176 ? 21.223 7.383 -29.904 1.00 84.31 176 LEU A C 1
ATOM 1421 O O . LEU A 1 176 ? 21.385 7.659 -31.088 1.00 84.31 176 LEU A O 1
ATOM 1425 N N . ALA A 1 177 ? 22.100 7.739 -28.963 1.00 81.38 177 ALA A N 1
ATOM 1426 C CA . ALA A 1 177 ? 23.370 8.395 -29.262 1.00 81.38 177 ALA A CA 1
ATOM 1427 C C . ALA A 1 177 ? 24.370 7.442 -29.941 1.00 81.38 177 ALA A C 1
ATOM 1429 O O . ALA A 1 177 ? 25.065 7.862 -30.860 1.00 81.38 177 ALA A O 1
ATOM 1430 N N . CYS A 1 178 ? 24.407 6.165 -29.544 1.00 71.06 178 CYS A N 1
ATOM 1431 C CA . CYS A 1 178 ? 25.222 5.134 -30.198 1.00 71.06 178 CYS A CA 1
ATOM 1432 C C . CYS A 1 178 ? 24.741 4.784 -31.614 1.00 71.06 178 CYS A C 1
ATOM 1434 O O . CYS A 1 178 ? 25.563 4.429 -32.441 1.00 71.06 178 CYS A O 1
ATOM 1436 N N . ILE A 1 179 ? 23.438 4.898 -31.901 1.00 74.12 179 ILE A N 1
ATOM 1437 C CA . ILE A 1 179 ? 22.874 4.652 -33.245 1.00 74.12 179 ILE A CA 1
ATOM 1438 C C . ILE A 1 179 ? 23.163 5.813 -34.218 1.00 74.12 179 ILE A C 1
ATOM 1440 O O . ILE A 1 179 ? 23.103 5.632 -35.428 1.00 74.12 179 ILE A O 1
ATOM 1444 N N . LYS A 1 180 ? 23.442 7.019 -33.707 1.00 62.09 180 LYS A N 1
ATOM 1445 C CA . LYS A 1 180 ? 23.706 8.224 -34.516 1.00 62.09 180 LYS A CA 1
ATOM 1446 C C . LYS A 1 180 ? 25.194 8.465 -34.819 1.00 62.09 180 LYS A C 1
ATOM 1448 O O . LYS A 1 180 ? 25.501 9.475 -35.449 1.00 62.09 180 LYS A O 1
ATOM 1453 N N . LYS A 1 181 ? 26.090 7.610 -34.325 1.00 52.50 181 LYS A N 1
ATOM 1454 C CA . LYS A 1 181 ? 27.525 7.613 -34.639 1.00 52.50 181 LYS A CA 1
ATOM 1455 C C . LYS A 1 181 ? 27.818 6.552 -35.684 1.00 52.50 181 LYS A C 1
ATOM 1457 O O . LYS A 1 181 ? 28.720 6.817 -36.501 1.00 52.50 181 LYS A O 1
#

Sequence (181 aa):
MKSVISSSSLVDSNNHISELYFKLMKLEQETQLLRDINRALREENIFLKDSLKKSGDKPASSDKSERVLDQGCSATCIPCPFASQEQGRLSGMRPSYDADFAKALKVFYQSMSTIRAHFLRLKHYKPPEEENINMLRLFTEKQSQMFKDFWQQLESCICKLKNDVAVIVKKKRETLACIKK

Organism: Xenopus tropicalis (NCBI:txid8364)

pLDDT: mean 77.54, std 23.17, range [30.44, 98.56]

Foldseek 3Di:
DDDPDDPPVVVVVVVVVVVVVVVVVVVVVVVVVVVVVVVVVVVVVVVVVVVVVVVVPPDDDDDDDDDDDDDDDDDDDDDDPDDDDDDPPDPPDDPPLVVLLVVLVVVLVVLVVVLVVLVVVLVPQDQDPDPDPVSNVVSVVVSVVSVVVSVVSVVVSVVSSVVSVVVSVVVVVVVVVVVVD